Protein AF-A0A0A0EYG8-F1 (afdb_monomer_lite)

Foldseek 3Di:
DADDLVNLVVLLVVLLVCLVVLVVPDVDPVVSVVVLVVSLVVSLVSLCVHPDPVRSVVSNVVSVVSSVVSCVVVPVDDPVD

Organism: NCBI:txid1385517

Radius of gyration: 13.27 Å; chains: 1; bounding box: 32×33×32 Å

Sequence (81 aa):
MPVTFDALMARCDALEASLAALGLEYECPGDRMEAFAGIAEEILHDAALSDDPHDHCIAHLAVQERLDAMLIKVGWIDPAA

pLDDT: mean 79.89, std 9.43, range [49.84, 89.81]

Structure (mmCIF, N/CA/C/O backbone):
data_AF-A0A0A0EYG8-F1
#
_entry.id   AF-A0A0A0EYG8-F1
#
loop_
_atom_site.group_PDB
_atom_site.id
_atom_site.type_symbol
_atom_site.label_atom_id
_atom_site.label_alt_id
_atom_site.label_comp_id
_atom_site.label_asym_id
_atom_site.label_entity_id
_atom_site.label_seq_id
_atom_site.pdbx_PDB_ins_code
_atom_site.Cartn_x
_atom_site.Cartn_y
_atom_site.Cartn_z
_atom_site.occupancy
_atom_site.B_iso_or_equiv
_atom_site.auth_seq_id
_atom_site.auth_comp_id
_atom_site.auth_asym_id
_atom_site.auth_atom_id
_atom_site.pdbx_PDB_model_num
ATOM 1 N N . MET A 1 1 ? 7.686 -15.949 -11.942 1.00 54.78 1 MET A N 1
ATOM 2 C CA . MET A 1 1 ? 7.290 -14.980 -12.989 1.00 54.78 1 MET A CA 1
ATOM 3 C C . MET A 1 1 ? 7.995 -13.675 -12.661 1.00 54.78 1 MET A C 1
ATOM 5 O O . MET A 1 1 ? 8.137 -13.431 -11.469 1.00 54.78 1 MET A O 1
ATOM 9 N N . PRO A 1 2 ? 8.475 -12.897 -13.644 1.00 63.16 2 PRO A N 1
ATOM 10 C CA . PRO A 1 2 ? 9.074 -11.592 -13.365 1.00 63.16 2 PRO A CA 1
ATOM 11 C C . PRO A 1 2 ? 8.038 -10.673 -12.709 1.00 63.16 2 PRO A C 1
ATOM 13 O O . PRO A 1 2 ? 6.865 -10.693 -13.095 1.00 63.16 2 PRO A O 1
ATOM 16 N N . VAL A 1 3 ? 8.463 -9.903 -11.709 1.00 73.00 3 VAL A N 1
ATOM 17 C CA . VAL A 1 3 ? 7.640 -8.854 -11.101 1.00 73.00 3 VAL A CA 1
ATOM 18 C C . VAL A 1 3 ? 7.607 -7.692 -12.085 1.00 73.00 3 VAL A C 1
ATOM 20 O O . VAL A 1 3 ? 8.623 -7.052 -12.328 1.00 73.00 3 VAL A O 1
ATOM 23 N N . THR A 1 4 ? 6.454 -7.455 -12.705 1.00 82.81 4 THR A N 1
ATOM 24 C CA . THR A 1 4 ? 6.262 -6.321 -13.616 1.00 82.81 4 THR A CA 1
ATOM 25 C C . THR A 1 4 ? 5.588 -5.162 -12.892 1.00 82.81 4 THR A C 1
ATOM 27 O O . THR A 1 4 ? 4.857 -5.362 -11.919 1.00 82.81 4 THR A O 1
ATOM 30 N N . PHE A 1 5 ? 5.778 -3.946 -13.407 1.00 81.50 5 PHE A N 1
ATOM 31 C CA . PHE A 1 5 ? 5.105 -2.753 -12.895 1.00 81.50 5 PHE A CA 1
ATOM 32 C C . PHE A 1 5 ? 3.576 -2.918 -12.835 1.00 81.50 5 PHE A C 1
ATOM 34 O O . PHE A 1 5 ? 2.965 -2.640 -11.806 1.00 81.50 5 PHE A O 1
ATOM 41 N N . ASP A 1 6 ? 2.960 -3.471 -13.884 1.00 84.19 6 ASP A N 1
ATOM 42 C CA . ASP A 1 6 ? 1.513 -3.726 -13.913 1.00 84.19 6 ASP A CA 1
ATOM 43 C C . ASP A 1 6 ? 1.060 -4.695 -12.810 1.00 84.19 6 ASP A C 1
ATOM 45 O O . ASP A 1 6 ? 0.001 -4.507 -12.208 1.00 84.19 6 ASP A O 1
ATOM 49 N N . ALA A 1 7 ? 1.865 -5.720 -12.507 1.00 85.50 7 ALA A N 1
ATOM 50 C CA . ALA A 1 7 ? 1.564 -6.662 -11.433 1.00 85.50 7 ALA A CA 1
ATOM 51 C C . ALA A 1 7 ? 1.649 -5.995 -10.050 1.00 85.50 7 ALA A C 1
ATOM 53 O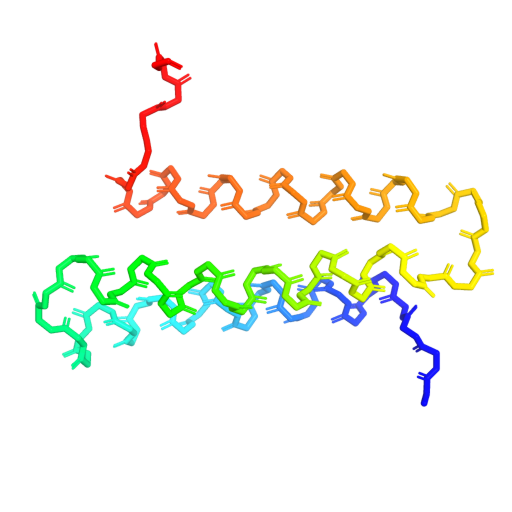 O . ALA A 1 7 ? 0.815 -6.271 -9.186 1.00 85.50 7 ALA A O 1
ATOM 54 N N . LEU A 1 8 ? 2.613 -5.089 -9.849 1.00 85.44 8 LEU A N 1
ATOM 55 C CA . LEU A 1 8 ? 2.719 -4.279 -8.631 1.00 85.44 8 LEU A CA 1
ATOM 56 C C . LEU A 1 8 ? 1.510 -3.351 -8.478 1.00 85.44 8 LEU A C 1
ATOM 58 O O . LEU A 1 8 ? 0.904 -3.306 -7.410 1.00 85.44 8 LEU A O 1
ATOM 62 N N . MET A 1 9 ? 1.100 -2.674 -9.554 1.00 86.00 9 MET A N 1
ATOM 63 C CA . MET A 1 9 ? -0.073 -1.794 -9.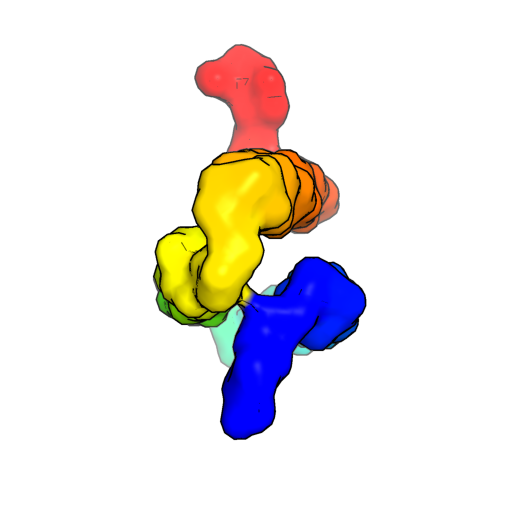535 1.00 86.00 9 MET A CA 1
ATOM 64 C C . MET A 1 9 ? -1.363 -2.560 -9.234 1.00 86.00 9 MET A C 1
ATOM 66 O O . MET A 1 9 ? -2.154 -2.116 -8.405 1.00 86.00 9 MET A O 1
ATOM 70 N N . ALA A 1 10 ? -1.541 -3.749 -9.814 1.00 88.56 10 ALA A N 1
ATOM 71 C CA . ALA A 1 10 ? -2.679 -4.609 -9.502 1.00 88.56 10 ALA A CA 1
ATOM 72 C C . ALA A 1 10 ? -2.699 -5.050 -8.026 1.00 88.56 10 ALA A C 1
ATOM 74 O O . ALA A 1 10 ? -3.772 -5.159 -7.431 1.00 88.56 10 ALA A O 1
ATOM 75 N N . ARG A 1 11 ? -1.528 -5.277 -7.410 1.00 89.44 11 ARG A N 1
ATOM 76 C CA . ARG A 1 11 ? -1.428 -5.568 -5.969 1.00 89.44 11 ARG A CA 1
ATOM 77 C C . ARG A 1 11 ? -1.778 -4.360 -5.110 1.00 89.44 11 ARG A C 1
ATOM 79 O O . ARG A 1 11 ? -2.480 -4.539 -4.119 1.00 89.44 11 ARG A O 1
ATOM 86 N N . CYS A 1 12 ? -1.352 -3.157 -5.494 1.00 88.31 12 CYS A N 1
ATOM 87 C CA . CYS A 1 12 ? -1.772 -1.926 -4.827 1.00 88.31 12 CYS A CA 1
ATOM 88 C C . CYS A 1 12 ? -3.299 -1.763 -4.882 1.00 88.31 12 CYS A C 1
ATOM 90 O O . CYS A 1 12 ? -3.925 -1.555 -3.848 1.00 88.31 12 CYS A O 1
ATOM 92 N N . ASP A 1 13 ? -3.917 -1.933 -6.052 1.00 88.00 13 ASP A N 1
ATOM 93 C CA . ASP A 1 13 ? -5.374 -1.807 -6.198 1.00 88.00 13 ASP A CA 1
ATOM 94 C C . ASP A 1 13 ? -6.128 -2.883 -5.385 1.00 88.00 13 ASP A C 1
ATOM 96 O O . ASP A 1 13 ? -7.159 -2.607 -4.766 1.00 88.00 13 ASP A O 1
ATOM 100 N N . ALA A 1 14 ? -5.598 -4.112 -5.326 1.00 89.56 14 ALA A N 1
ATOM 101 C CA . ALA A 1 14 ? -6.154 -5.183 -4.499 1.00 89.56 14 ALA A CA 1
ATOM 102 C C . ALA A 1 14 ? -6.032 -4.889 -2.994 1.00 89.56 14 ALA A C 1
ATOM 104 O O . ALA A 1 14 ? -6.970 -5.156 -2.235 1.00 89.56 14 ALA A O 1
ATOM 105 N N . LEU A 1 15 ? -4.904 -4.317 -2.560 1.00 88.31 15 LEU A N 1
ATOM 106 C CA . LEU A 1 15 ? -4.707 -3.863 -1.185 1.00 88.31 15 LEU A CA 1
ATOM 107 C C . LEU A 1 15 ? -5.695 -2.744 -0.845 1.00 88.31 15 LEU A C 1
ATOM 109 O O . LEU A 1 15 ? -6.351 -2.812 0.191 1.00 88.31 15 LEU A O 1
ATOM 113 N N . GLU A 1 16 ? -5.881 -1.773 -1.740 1.00 87.50 16 GLU A N 1
ATOM 114 C CA . GLU A 1 16 ? -6.837 -0.680 -1.548 1.00 87.50 16 GLU A CA 1
ATOM 115 C C . GLU A 1 16 ? -8.275 -1.191 -1.401 1.00 87.50 16 GLU A C 1
ATOM 117 O O . GLU A 1 16 ? -9.002 -0.768 -0.502 1.00 87.50 16 GLU A O 1
ATOM 122 N N . ALA A 1 17 ? -8.685 -2.144 -2.242 1.00 87.06 17 ALA A N 1
ATOM 123 C CA . ALA A 1 17 ? -9.989 -2.788 -2.114 1.00 87.06 17 ALA A CA 1
ATOM 124 C C . ALA A 1 17 ? -10.130 -3.547 -0.781 1.00 87.06 17 ALA A C 1
ATOM 126 O O . ALA A 1 17 ? -11.212 -3.574 -0.189 1.00 87.06 17 ALA A O 1
ATOM 127 N N . SER A 1 18 ? -9.032 -4.128 -0.288 1.00 84.31 18 SER A N 1
ATOM 128 C CA . SER A 1 18 ? -8.994 -4.889 0.964 1.00 84.31 18 SER A CA 1
ATOM 129 C C . SER A 1 18 ? -8.917 -4.002 2.210 1.00 84.31 18 SER A C 1
ATOM 131 O O . SER A 1 18 ? -9.349 -4.436 3.271 1.00 84.31 18 SER A O 1
ATOM 133 N N . LEU A 1 19 ? -8.460 -2.746 2.114 1.00 81.50 19 LEU A N 1
ATOM 134 C CA . LEU A 1 19 ? -8.425 -1.802 3.244 1.00 81.50 19 LEU A CA 1
ATOM 135 C C . LEU A 1 19 ? -9.801 -1.613 3.893 1.00 81.50 19 LEU A C 1
ATOM 137 O O . LEU A 1 19 ? -9.911 -1.533 5.117 1.00 81.50 19 LEU A O 1
ATOM 141 N N . ALA A 1 20 ? -10.864 -1.590 3.083 1.00 75.56 20 ALA A N 1
ATOM 142 C CA . ALA A 1 20 ? -12.232 -1.518 3.587 1.00 75.56 20 ALA A CA 1
ATOM 143 C C . ALA A 1 20 ? -12.622 -2.765 4.405 1.00 75.56 20 ALA A C 1
ATOM 145 O O . ALA A 1 20 ? -13.336 -2.643 5.399 1.00 75.56 20 ALA A O 1
ATOM 146 N N . ALA A 1 21 ? -12.132 -3.948 4.016 1.00 78.88 21 ALA A N 1
ATOM 147 C CA . ALA A 1 21 ? -12.349 -5.202 4.737 1.00 78.88 21 ALA A CA 1
ATOM 148 C C . ALA A 1 21 ? -11.478 -5.298 6.003 1.00 78.88 21 ALA A C 1
ATOM 150 O O . ALA A 1 21 ? -11.986 -5.652 7.064 1.00 78.88 21 ALA A O 1
ATOM 151 N N . LEU A 1 22 ? -10.216 -4.860 5.940 1.00 74.12 22 LEU A N 1
ATOM 152 C CA . LEU A 1 22 ? -9.312 -4.769 7.095 1.00 74.12 22 LEU A CA 1
ATOM 153 C C . LEU A 1 22 ? -9.886 -3.873 8.203 1.00 74.12 22 LEU A C 1
ATOM 155 O O . LEU A 1 22 ? -9.743 -4.167 9.389 1.00 74.12 22 LEU A O 1
ATOM 159 N N . GLY A 1 23 ? -10.591 -2.804 7.819 1.00 69.50 23 GLY A N 1
ATOM 160 C CA . GLY A 1 23 ? -11.321 -1.938 8.746 1.00 69.50 23 GLY A CA 1
ATOM 161 C C . GLY A 1 23 ? -12.483 -2.619 9.482 1.00 69.50 23 GLY A C 1
ATOM 162 O O . GLY A 1 23 ? -12.918 -2.108 10.513 1.00 69.50 23 GLY A O 1
ATOM 163 N N . LEU A 1 24 ? -12.983 -3.747 8.972 1.00 72.62 24 LEU A N 1
ATOM 164 C CA . LEU A 1 24 ? -14.041 -4.552 9.587 1.00 72.62 24 LEU A CA 1
ATOM 165 C C . LEU A 1 24 ? -13.479 -5.734 10.388 1.00 72.62 24 LEU A C 1
ATOM 167 O O . LEU A 1 24 ? -14.058 -6.087 11.410 1.00 72.62 24 LEU A O 1
ATOM 171 N N . GLU A 1 25 ? -12.380 -6.340 9.932 1.00 75.19 25 GLU A N 1
ATOM 172 C CA . GLU A 1 25 ? -11.798 -7.542 10.551 1.00 75.19 25 GLU A CA 1
ATOM 173 C C . GLU A 1 25 ? -10.973 -7.252 11.805 1.00 75.19 25 GLU A C 1
ATOM 175 O O . GLU A 1 25 ? -11.025 -8.007 12.773 1.00 75.19 25 GLU A O 1
ATOM 180 N N . TYR A 1 26 ? -10.227 -6.154 11.813 1.00 75.50 26 TYR A N 1
ATOM 181 C CA . TYR A 1 26 ? -9.404 -5.777 12.955 1.00 75.50 26 TYR A CA 1
ATOM 182 C C . TYR A 1 26 ? -10.127 -4.672 13.708 1.00 75.50 26 TYR A C 1
ATOM 184 O O . TYR A 1 26 ? -10.429 -3.654 13.111 1.00 75.50 26 TYR A O 1
ATOM 192 N N . GLU A 1 27 ? -10.434 -4.804 14.995 1.00 72.81 27 GLU A N 1
ATOM 193 C CA . GLU A 1 27 ? -11.085 -3.719 15.760 1.00 72.81 27 GLU A CA 1
ATOM 194 C C . GLU A 1 27 ? -10.074 -2.671 16.253 1.00 72.81 27 GLU A C 1
ATOM 196 O O .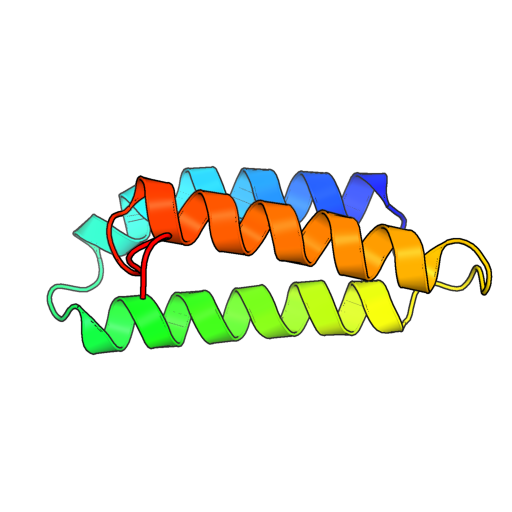 GLU A 1 27 ? -10.400 -1.489 16.383 1.00 72.81 27 GLU A O 1
ATOM 201 N N . CYS A 1 28 ? -8.827 -3.093 16.471 1.00 79.50 28 CYS A N 1
ATOM 202 C CA . CYS A 1 28 ? -7.738 -2.247 16.935 1.00 79.50 28 CYS A CA 1
ATOM 203 C C . CYS A 1 28 ? -7.050 -1.524 15.762 1.00 79.50 28 CYS A C 1
ATOM 205 O O . CYS A 1 28 ? -6.561 -2.178 14.838 1.00 79.50 28 CYS A O 1
ATOM 207 N N . PRO A 1 29 ? -6.925 -0.184 15.806 1.00 76.44 29 PRO A N 1
ATOM 208 C CA . PRO A 1 29 ? -6.209 0.578 14.782 1.00 76.44 29 PRO A CA 1
ATOM 209 C C . PRO A 1 29 ? -4.737 0.172 14.612 1.00 76.44 29 PRO A C 1
ATOM 211 O O . PRO A 1 29 ? -4.225 0.225 13.499 1.00 76.44 29 PRO A O 1
ATOM 214 N N . GLY A 1 30 ? -4.071 -0.257 15.692 1.00 78.69 30 GLY A N 1
ATOM 215 C CA . GLY A 1 30 ? -2.678 -0.718 15.648 1.00 78.69 30 GLY A CA 1
ATOM 216 C C . GLY A 1 30 ? -2.494 -1.971 14.790 1.00 78.69 30 GLY A C 1
ATOM 217 O O . GLY A 1 30 ? -1.662 -1.968 13.890 1.00 78.69 30 GLY A O 1
ATOM 218 N N . ASP A 1 31 ? -3.338 -2.985 14.991 1.00 82.75 31 ASP A N 1
ATOM 219 C CA . ASP A 1 31 ? -3.260 -4.254 14.252 1.00 82.75 31 ASP A CA 1
ATOM 220 C C . ASP A 1 31 ? -3.575 -4.064 12.757 1.00 82.75 31 ASP A C 1
ATOM 222 O O . ASP A 1 31 ? -2.958 -4.691 11.899 1.00 82.75 31 ASP A O 1
ATOM 226 N N . ARG A 1 32 ? -4.498 -3.144 12.426 1.00 81.69 32 ARG A N 1
ATOM 227 C CA . ARG A 1 32 ? -4.782 -2.743 11.033 1.00 81.69 32 ARG A CA 1
ATOM 228 C C . ARG A 1 32 ? -3.555 -2.152 10.356 1.00 81.69 32 ARG A C 1
ATOM 230 O O . ARG A 1 32 ? -3.262 -2.484 9.209 1.00 81.69 32 ARG A O 1
ATOM 237 N N . MET A 1 33 ? -2.883 -1.241 11.057 1.00 82.50 33 MET A N 1
ATOM 238 C CA . MET A 1 33 ? -1.715 -0.544 10.539 1.00 82.50 33 MET A CA 1
ATOM 239 C C . MET A 1 33 ? -0.538 -1.509 10.368 1.00 82.50 33 MET A C 1
ATOM 241 O O . MET A 1 33 ? 0.156 -1.429 9.361 1.00 82.50 33 MET A O 1
ATOM 245 N N . GLU A 1 34 ? -0.356 -2.456 11.290 1.00 86.88 34 GLU A N 1
ATOM 246 C CA . GLU A 1 34 ? 0.668 -3.502 11.189 1.00 86.88 34 GLU A CA 1
ATOM 247 C C . GLU A 1 34 ? 0.394 -4.469 10.025 1.00 86.88 34 GLU A C 1
ATOM 249 O O . GLU A 1 34 ? 1.290 -4.734 9.223 1.00 86.88 34 GLU A O 1
ATOM 254 N N . ALA A 1 35 ? -0.854 -4.925 9.858 1.00 86.44 35 ALA A N 1
ATOM 255 C CA . ALA A 1 35 ? -1.245 -5.777 8.733 1.00 86.44 35 ALA A CA 1
ATOM 256 C C . ALA A 1 35 ? -1.048 -5.074 7.380 1.00 86.44 35 ALA A C 1
ATOM 258 O O . ALA A 1 35 ? -0.530 -5.668 6.434 1.00 86.44 35 ALA A O 1
ATOM 259 N N . PHE A 1 36 ? -1.417 -3.793 7.290 1.00 87.06 36 PHE A N 1
ATOM 260 C CA . PHE A 1 36 ? -1.154 -2.986 6.102 1.00 87.06 36 PHE A CA 1
ATOM 261 C C . PHE A 1 36 ? 0.344 -2.818 5.848 1.00 87.06 36 PHE A C 1
ATOM 263 O O . PHE A 1 36 ? 0.785 -3.025 4.720 1.00 87.06 36 PHE A O 1
ATOM 270 N N . ALA A 1 37 ? 1.121 -2.468 6.878 1.00 87.38 37 ALA A N 1
ATOM 271 C CA . ALA A 1 37 ? 2.560 -2.257 6.761 1.00 87.38 37 ALA A CA 1
ATOM 272 C C . ALA A 1 37 ? 3.272 -3.517 6.255 1.00 87.38 37 ALA A C 1
ATOM 274 O O . ALA A 1 37 ? 4.115 -3.409 5.371 1.00 87.38 37 ALA A O 1
ATOM 275 N N . GLY A 1 38 ? 2.876 -4.704 6.727 1.00 88.50 38 GLY A N 1
ATOM 276 C CA . GLY A 1 38 ? 3.419 -5.971 6.233 1.00 88.50 38 GLY A CA 1
ATOM 277 C C . GLY A 1 38 ? 3.177 -6.180 4.735 1.00 88.50 38 GLY A C 1
ATOM 278 O O . GLY A 1 38 ? 4.107 -6.480 3.991 1.00 88.50 38 GLY A O 1
ATOM 279 N N . ILE A 1 39 ? 1.946 -5.958 4.261 1.00 88.38 39 ILE A N 1
ATOM 280 C CA . ILE A 1 39 ? 1.616 -6.120 2.834 1.00 88.38 39 ILE A CA 1
ATOM 281 C C . ILE A 1 39 ? 2.308 -5.040 1.985 1.00 88.38 39 ILE A C 1
ATOM 283 O O . ILE A 1 39 ? 2.804 -5.324 0.896 1.00 88.38 39 ILE A O 1
ATOM 287 N N . ALA A 1 40 ? 2.355 -3.803 2.479 1.00 88.44 40 ALA A N 1
ATOM 288 C CA . ALA A 1 40 ? 3.029 -2.684 1.831 1.00 88.44 40 ALA A CA 1
ATOM 289 C C . ALA A 1 40 ? 4.540 -2.932 1.680 1.00 88.44 40 ALA A C 1
ATOM 291 O O . ALA A 1 40 ? 5.093 -2.706 0.603 1.00 88.44 40 ALA A O 1
ATOM 292 N N . GLU A 1 41 ? 5.193 -3.444 2.727 1.00 89.81 41 GLU A N 1
ATOM 293 C CA . GLU A 1 41 ? 6.615 -3.794 2.719 1.00 89.81 41 GLU A CA 1
ATOM 294 C C . GLU A 1 41 ? 6.913 -4.892 1.694 1.00 89.81 41 GLU A C 1
ATOM 296 O O . GLU A 1 41 ? 7.864 -4.758 0.926 1.00 89.81 41 GLU A O 1
ATOM 301 N N . GLU A 1 42 ? 6.068 -5.923 1.594 1.00 88.94 42 GLU A N 1
ATOM 302 C CA . GLU A 1 42 ? 6.213 -6.958 0.564 1.00 88.94 42 GLU A CA 1
ATOM 303 C C . GLU A 1 42 ? 6.117 -6.387 -0.860 1.00 88.94 42 GLU A C 1
ATOM 305 O O . GLU A 1 42 ? 6.905 -6.758 -1.729 1.00 88.94 42 GLU A O 1
ATOM 310 N N . ILE A 1 43 ? 5.175 -5.473 -1.123 1.00 87.31 43 ILE A N 1
ATOM 311 C CA . ILE A 1 43 ? 5.032 -4.852 -2.452 1.00 87.31 43 ILE A CA 1
ATOM 312 C C . ILE A 1 43 ? 6.250 -3.969 -2.765 1.00 87.31 43 ILE A C 1
ATOM 314 O O . ILE A 1 43 ? 6.757 -3.997 -3.887 1.00 87.31 43 ILE A O 1
ATOM 318 N N . LEU A 1 44 ? 6.746 -3.205 -1.788 1.00 85.94 44 LEU A N 1
ATOM 319 C CA . LEU A 1 44 ? 7.939 -2.366 -1.945 1.00 85.94 44 LEU A CA 1
ATOM 320 C C . LEU A 1 44 ? 9.210 -3.196 -2.141 1.00 85.94 44 LEU A C 1
ATOM 322 O O . LEU A 1 44 ? 10.071 -2.811 -2.938 1.00 85.94 44 LEU A O 1
ATOM 326 N N . HIS A 1 45 ? 9.320 -4.329 -1.446 1.00 86.88 45 HIS A N 1
ATOM 327 C CA . H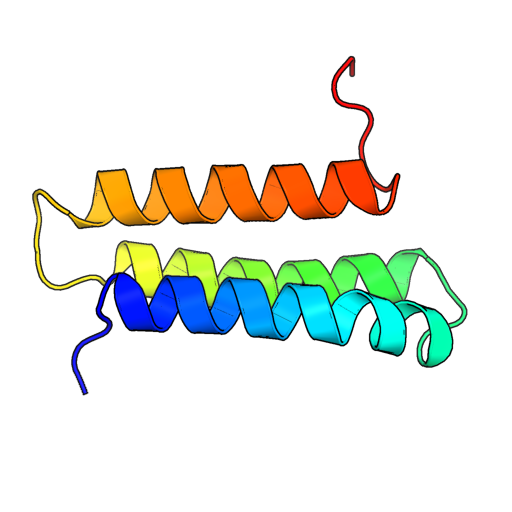IS A 1 45 ? 10.410 -5.282 -1.614 1.00 86.88 45 HIS A CA 1
ATOM 328 C C . HIS A 1 45 ? 10.403 -5.866 -3.028 1.00 86.88 45 HIS A C 1
ATOM 330 O O . HIS A 1 45 ? 11.423 -5.838 -3.712 1.00 86.88 45 HIS A O 1
ATOM 336 N N . ASP A 1 46 ? 9.238 -6.295 -3.513 1.00 84.31 46 ASP A N 1
ATOM 337 C CA . ASP A 1 46 ? 9.093 -6.817 -4.870 1.00 84.31 46 ASP A CA 1
ATOM 338 C C . ASP A 1 46 ? 9.354 -5.743 -5.938 1.00 84.31 46 ASP A C 1
ATOM 340 O O . ASP A 1 46 ? 9.957 -6.034 -6.971 1.00 84.31 46 ASP A O 1
ATOM 344 N N . ALA A 1 47 ? 8.982 -4.484 -5.682 1.00 81.62 47 ALA A N 1
ATOM 345 C CA . ALA A 1 47 ? 9.325 -3.357 -6.549 1.00 81.62 47 ALA A CA 1
ATOM 346 C C . ALA A 1 47 ? 10.840 -3.101 -6.610 1.00 81.62 47 ALA A C 1
ATOM 348 O O . ALA A 1 47 ? 11.369 -2.785 -7.677 1.00 81.62 47 ALA A O 1
ATOM 349 N N . ALA A 1 48 ? 11.548 -3.283 -5.490 1.00 79.38 48 ALA A N 1
ATOM 350 C CA . ALA A 1 48 ? 13.005 -3.167 -5.424 1.00 79.38 48 ALA A CA 1
ATOM 351 C C . ALA A 1 48 ? 13.737 -4.338 -6.109 1.00 79.38 48 ALA A C 1
ATOM 353 O O . ALA A 1 48 ? 14.890 -4.185 -6.509 1.00 79.38 48 ALA A O 1
ATOM 354 N N . LEU A 1 49 ? 13.074 -5.489 -6.263 1.00 79.06 49 LEU A N 1
ATOM 355 C CA . LEU A 1 49 ? 13.585 -6.674 -6.959 1.00 79.06 49 LEU A CA 1
ATOM 356 C C . LEU A 1 49 ? 13.272 -6.694 -8.466 1.00 79.06 49 LEU A C 1
ATOM 358 O O . LEU A 1 49 ? 13.603 -7.674 -9.133 1.00 79.06 49 LEU A O 1
ATOM 362 N N . SER A 1 50 ? 12.635 -5.650 -9.008 1.00 69.50 50 SER A N 1
ATOM 363 C CA . SER A 1 50 ? 12.326 -5.561 -10.439 1.00 69.50 50 SER A CA 1
ATOM 364 C C . SER A 1 50 ? 13.598 -5.702 -11.292 1.00 69.50 50 SER A C 1
ATOM 366 O O . SER A 1 50 ? 14.592 -5.011 -11.064 1.00 69.50 50 SER A O 1
ATOM 368 N N . ASP A 1 51 ? 13.554 -6.594 -12.290 1.00 64.62 51 ASP A N 1
ATOM 369 C CA . ASP A 1 51 ? 14.692 -6.975 -13.149 1.00 64.62 51 ASP A CA 1
ATOM 370 C C . ASP A 1 51 ? 15.222 -5.824 -14.032 1.00 64.62 51 ASP A C 1
ATOM 372 O O . ASP A 1 51 ? 16.283 -5.951 -14.650 1.00 64.62 51 ASP A O 1
ATOM 376 N N . ASP A 1 52 ? 14.506 -4.699 -14.107 1.00 64.12 52 ASP A N 1
ATOM 377 C CA . ASP A 1 52 ? 14.898 -3.546 -14.910 1.00 64.12 52 ASP A CA 1
ATOM 378 C C . ASP A 1 52 ? 15.525 -2.434 -14.031 1.00 64.12 52 ASP A C 1
ATOM 380 O O . ASP A 1 52 ? 14.849 -1.822 -13.194 1.00 64.12 52 ASP A O 1
ATOM 384 N N . PRO A 1 53 ? 16.834 -2.148 -14.191 1.00 59.84 53 PRO A N 1
ATOM 385 C CA . PRO A 1 53 ? 17.559 -1.187 -13.367 1.00 59.84 53 PRO A CA 1
ATOM 386 C C . PRO A 1 53 ? 17.124 0.276 -13.550 1.00 59.84 53 PRO A C 1
ATOM 388 O O . PRO A 1 53 ? 17.422 1.098 -12.687 1.00 59.84 53 PRO A O 1
ATOM 391 N N . HIS A 1 54 ? 16.452 0.623 -14.651 1.00 59.06 54 HIS A N 1
ATOM 392 C CA . HIS A 1 54 ? 15.871 1.957 -14.833 1.00 59.06 54 HIS A CA 1
ATOM 393 C C . HIS A 1 54 ? 14.465 2.052 -14.235 1.00 59.06 54 HIS A C 1
ATOM 395 O O . HIS A 1 54 ? 14.057 3.118 -13.770 1.00 59.06 54 HIS A O 1
ATOM 401 N N . ASP A 1 55 ? 13.756 0.929 -14.215 1.00 67.94 55 ASP A N 1
ATOM 402 C CA . ASP A 1 55 ? 12.359 0.854 -13.814 1.00 67.94 55 ASP A CA 1
ATOM 403 C C . ASP A 1 55 ? 12.185 0.585 -12.314 1.00 67.94 55 ASP A C 1
ATOM 405 O O . ASP A 1 55 ? 11.175 1.007 -11.765 1.00 67.94 55 ASP A O 1
ATOM 409 N N . HIS A 1 56 ? 13.145 -0.023 -11.597 1.00 69.69 56 HIS A N 1
ATOM 410 C CA . HIS A 1 56 ? 12.959 -0.298 -10.160 1.00 69.69 56 HIS A CA 1
ATOM 411 C C . HIS A 1 56 ? 12.804 0.975 -9.316 1.00 69.69 56 HIS A C 1
ATOM 413 O O . HIS A 1 56 ? 11.961 1.007 -8.427 1.00 69.69 56 HIS A O 1
ATOM 419 N N . CYS A 1 57 ? 13.558 2.049 -9.593 1.00 76.00 57 CYS A N 1
ATOM 420 C CA . CYS A 1 57 ? 13.424 3.308 -8.847 1.00 76.00 57 CYS A CA 1
ATOM 421 C C . CYS A 1 57 ? 12.067 3.966 -9.118 1.00 76.00 57 CYS A C 1
ATOM 423 O O . CYS A 1 57 ? 11.444 4.493 -8.200 1.00 76.00 57 CYS A O 1
ATOM 425 N N . ILE A 1 58 ? 11.602 3.916 -10.369 1.00 82.62 58 ILE A N 1
ATOM 426 C CA . ILE A 1 58 ? 10.312 4.481 -10.782 1.00 82.62 58 ILE A CA 1
ATOM 427 C C . ILE A 1 58 ? 9.166 3.647 -10.206 1.00 82.62 58 ILE A C 1
ATOM 429 O O . ILE A 1 58 ? 8.221 4.204 -9.657 1.00 82.62 58 ILE A O 1
ATOM 433 N N . ALA A 1 59 ? 9.267 2.320 -10.277 1.00 81.81 59 ALA A N 1
ATOM 434 C CA . ALA A 1 59 ? 8.299 1.392 -9.717 1.00 81.81 59 ALA A CA 1
ATOM 435 C C . ALA A 1 59 ? 8.210 1.537 -8.198 1.00 81.81 59 ALA A C 1
ATOM 437 O O . ALA A 1 59 ? 7.111 1.638 -7.664 1.00 81.81 59 ALA A O 1
ATOM 438 N N . HIS A 1 60 ? 9.352 1.608 -7.511 1.00 84.38 60 HIS A N 1
ATOM 439 C CA . HIS A 1 60 ? 9.402 1.805 -6.0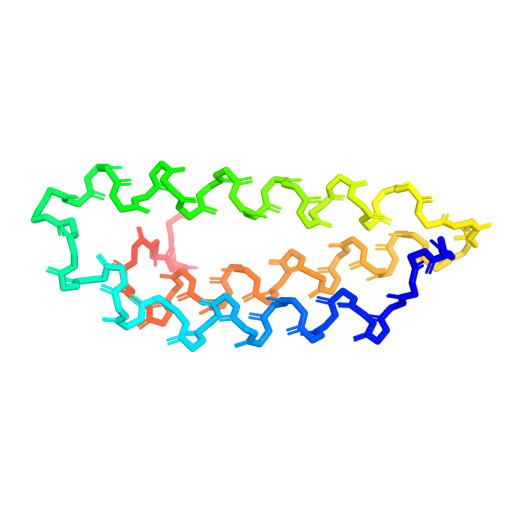67 1.00 84.38 60 HIS A CA 1
ATOM 440 C C . HIS A 1 60 ? 8.761 3.139 -5.665 1.00 84.38 60 HIS A C 1
ATOM 442 O O . HIS A 1 60 ? 7.896 3.149 -4.793 1.00 84.38 60 HIS A O 1
ATOM 448 N N . LEU A 1 61 ? 9.105 4.240 -6.346 1.00 86.06 61 LEU A N 1
ATOM 449 C CA . LEU A 1 61 ? 8.521 5.558 -6.079 1.00 86.06 61 LEU A CA 1
ATOM 450 C C . LEU A 1 61 ? 7.006 5.575 -6.340 1.00 86.06 61 LEU A C 1
ATOM 452 O O . LEU A 1 61 ? 6.241 6.022 -5.495 1.00 86.06 61 LEU A O 1
ATOM 456 N N . ALA A 1 62 ? 6.557 5.040 -7.476 1.00 86.50 62 ALA A N 1
ATOM 457 C CA . ALA A 1 62 ? 5.142 5.006 -7.835 1.00 86.50 62 ALA A CA 1
ATOM 458 C C . ALA A 1 62 ? 4.314 4.108 -6.899 1.00 86.50 62 ALA A C 1
ATOM 460 O O . ALA A 1 62 ? 3.166 4.429 -6.596 1.00 86.50 62 ALA A O 1
ATOM 461 N N . VAL A 1 63 ? 4.875 2.988 -6.428 1.00 87.06 63 VAL A N 1
ATOM 462 C CA . VAL A 1 63 ? 4.253 2.152 -5.389 1.00 87.06 63 VAL A CA 1
ATOM 463 C C . VAL A 1 63 ? 4.162 2.932 -4.078 1.00 87.06 63 VAL A C 1
ATOM 465 O O . VAL A 1 63 ? 3.089 2.962 -3.477 1.00 87.06 63 VAL A O 1
ATOM 468 N N . GLN A 1 64 ? 5.246 3.592 -3.661 1.00 87.81 64 GLN A N 1
ATOM 469 C CA . GLN A 1 64 ? 5.299 4.367 -2.421 1.00 87.81 64 GLN A CA 1
ATOM 470 C C . GLN A 1 64 ? 4.266 5.501 -2.408 1.00 87.81 64 GLN A C 1
ATOM 472 O O . GLN A 1 64 ? 3.456 5.564 -1.487 1.00 87.81 64 GLN A O 1
ATOM 477 N N . GLU A 1 65 ? 4.201 6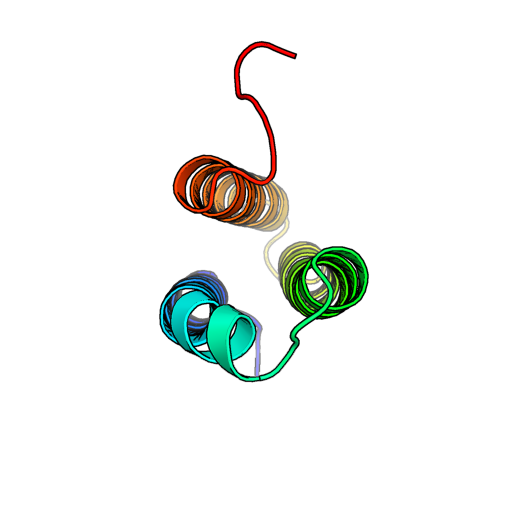.318 -3.465 1.00 89.44 65 GLU A N 1
ATOM 478 C CA . GLU A 1 65 ? 3.210 7.399 -3.592 1.00 89.44 65 GLU A CA 1
ATOM 479 C C . GLU A 1 65 ? 1.768 6.886 -3.464 1.00 89.44 65 GLU A C 1
ATOM 481 O O . GLU A 1 65 ? 0.900 7.542 -2.883 1.00 89.44 65 GLU A O 1
ATOM 486 N N . ARG A 1 66 ? 1.494 5.690 -3.995 1.00 88.75 66 ARG A N 1
ATOM 487 C CA . ARG A 1 66 ? 0.160 5.081 -3.963 1.00 88.75 66 ARG A CA 1
ATOM 488 C C . ARG A 1 66 ? -0.187 4.559 -2.572 1.00 88.75 66 ARG A C 1
ATOM 490 O O . ARG A 1 66 ? -1.320 4.739 -2.130 1.00 88.75 66 ARG A O 1
ATOM 497 N N . LEU A 1 67 ? 0.774 3.948 -1.879 1.00 87.50 67 LEU A N 1
ATOM 498 C CA . LEU A 1 67 ? 0.613 3.507 -0.492 1.00 87.50 67 LEU A CA 1
ATOM 499 C C . LEU A 1 67 ? 0.384 4.705 0.441 1.00 87.50 67 LEU A C 1
ATOM 501 O O . LEU A 1 67 ? -0.541 4.672 1.253 1.00 87.50 67 LEU A O 1
ATOM 505 N N . ASP A 1 68 ? 1.138 5.790 0.265 1.00 87.88 68 ASP A N 1
ATOM 506 C CA . ASP A 1 68 ? 0.956 7.030 1.024 1.00 87.88 68 ASP A CA 1
ATOM 507 C C . ASP A 1 68 ? -0.430 7.641 0.768 1.00 87.88 68 ASP A C 1
ATOM 509 O O . ASP A 1 68 ? -1.150 7.994 1.705 1.00 87.88 68 ASP A O 1
ATOM 513 N N . ALA A 1 69 ? -0.865 7.695 -0.496 1.00 88.06 69 ALA A N 1
ATOM 514 C CA . ALA A 1 69 ? -2.200 8.170 -0.851 1.00 88.06 69 ALA A CA 1
ATOM 515 C C . ALA A 1 69 ? -3.314 7.327 -0.208 1.00 88.06 69 ALA A C 1
ATOM 517 O O . ALA A 1 69 ? -4.323 7.882 0.240 1.00 88.06 69 ALA A O 1
ATOM 518 N N . MET A 1 70 ? -3.140 6.003 -0.126 1.00 87.25 70 MET A N 1
ATOM 519 C CA . MET A 1 70 ? -4.088 5.122 0.560 1.00 87.25 70 MET A CA 1
ATOM 520 C C . MET A 1 70 ? -4.169 5.454 2.042 1.00 87.25 70 MET A C 1
ATOM 522 O O . MET A 1 70 ? -5.268 5.643 2.558 1.00 87.25 70 MET A O 1
ATOM 526 N N . LEU A 1 71 ? -3.023 5.576 2.707 1.00 84.38 71 LEU A N 1
ATOM 527 C CA . LEU A 1 71 ? -2.949 5.897 4.124 1.00 84.38 71 LEU A CA 1
ATOM 528 C C . LEU A 1 71 ? -3.576 7.264 4.458 1.00 84.38 71 LEU A C 1
ATOM 530 O O . LEU A 1 71 ? -4.290 7.387 5.456 1.00 84.38 71 LEU A O 1
ATOM 534 N N . ILE A 1 72 ? -3.376 8.274 3.605 1.00 85.94 72 ILE A N 1
ATOM 535 C CA . ILE A 1 72 ? -4.042 9.582 3.718 1.00 85.94 72 ILE A CA 1
ATOM 536 C C . ILE A 1 72 ? -5.558 9.424 3.539 1.00 85.94 72 ILE A C 1
ATOM 538 O O . ILE A 1 72 ? -6.341 9.969 4.317 1.00 85.94 72 ILE A O 1
ATOM 542 N N . LYS A 1 73 ? -5.996 8.642 2.544 1.00 83.62 73 LYS A N 1
ATOM 543 C CA . LYS A 1 73 ? -7.418 8.398 2.252 1.00 83.62 73 LYS A CA 1
ATOM 544 C C . LYS A 1 73 ? -8.146 7.698 3.402 1.00 83.62 73 LYS A C 1
ATOM 546 O O . LYS A 1 73 ? -9.308 8.016 3.650 1.00 83.62 73 LYS A O 1
ATOM 551 N N . VAL A 1 74 ? -7.487 6.776 4.110 1.00 79.44 74 VAL A N 1
ATOM 552 C CA . VAL A 1 74 ? -8.043 6.144 5.323 1.00 79.44 74 VAL A CA 1
ATOM 553 C C . VAL A 1 74 ? -7.837 6.974 6.596 1.00 79.44 74 VAL A C 1
ATOM 555 O O . VAL A 1 74 ? -8.349 6.602 7.651 1.00 79.44 74 VAL A O 1
ATOM 558 N N . GLY A 1 75 ? -7.144 8.114 6.507 1.00 76.50 75 GLY A N 1
ATOM 559 C CA . GLY A 1 75 ? -6.906 9.028 7.625 1.00 76.50 75 GLY A CA 1
ATOM 560 C C . GLY A 1 75 ? -5.914 8.498 8.662 1.00 76.50 75 GLY A C 1
ATOM 561 O O . GLY A 1 75 ? -6.025 8.845 9.835 1.00 76.50 75 GLY A O 1
ATOM 562 N N . TRP A 1 76 ? -4.989 7.621 8.262 1.00 76.44 76 TRP A N 1
ATOM 563 C CA . TRP A 1 76 ? -3.983 7.030 9.157 1.00 76.44 76 TRP A CA 1
ATOM 564 C C . TRP A 1 76 ? -2.711 7.874 9.267 1.00 76.44 76 TRP A C 1
ATOM 566 O O . TRP A 1 76 ? -2.031 7.811 10.288 1.00 76.44 76 TRP A O 1
ATOM 576 N N . ILE A 1 77 ? -2.417 8.692 8.256 1.00 73.25 77 ILE A N 1
ATOM 577 C CA . ILE A 1 77 ? -1.386 9.736 8.308 1.00 73.25 77 ILE A CA 1
ATOM 578 C C . ILE A 1 77 ? -1.964 11.065 7.852 1.00 73.25 77 ILE A C 1
ATOM 580 O O . ILE A 1 77 ? -2.846 11.128 6.993 1.00 73.25 77 ILE A O 1
ATOM 584 N N . ASP A 1 78 ? -1.441 12.127 8.453 1.00 66.94 78 ASP A N 1
ATOM 585 C CA . ASP A 1 78 ? -1.749 13.496 8.081 1.00 66.94 78 ASP A CA 1
ATOM 586 C C . ASP A 1 78 ? -0.736 13.947 7.014 1.00 66.94 78 ASP A C 1
ATOM 588 O O . ASP A 1 78 ? 0.466 13.923 7.285 1.00 66.94 78 ASP A O 1
ATOM 592 N N . PRO A 1 79 ? -1.169 14.357 5.808 1.00 59.28 79 PRO A N 1
ATOM 593 C CA . PRO A 1 79 ? -0.258 14.845 4.771 1.00 59.28 79 PRO A CA 1
ATOM 594 C C . PRO A 1 79 ? 0.471 16.146 5.158 1.00 59.28 79 PRO A C 1
ATOM 596 O O . PRO A 1 79 ? 1.322 16.609 4.400 1.00 59.28 79 PRO A O 1
ATOM 599 N N . ALA A 1 80 ? 0.120 16.763 6.294 1.00 58.38 80 ALA A N 1
ATOM 600 C CA . ALA A 1 80 ? 0.719 17.992 6.804 1.00 58.38 80 ALA A CA 1
ATOM 601 C C . ALA A 1 80 ? 1.687 17.799 7.997 1.00 58.38 80 ALA A C 1
ATOM 603 O O . ALA A 1 80 ? 2.145 18.810 8.539 1.00 58.38 80 ALA A O 1
ATOM 604 N N . ALA A 1 81 ? 1.968 16.558 8.423 1.00 49.84 81 ALA A N 1
ATOM 605 C CA . ALA A 1 81 ? 2.810 16.239 9.589 1.00 49.84 81 ALA A CA 1
ATOM 606 C C . ALA A 1 81 ? 4.297 16.022 9.263 1.00 49.84 81 ALA A C 1
ATOM 608 O O . ALA A 1 81 ? 4.608 15.458 8.191 1.00 49.84 81 ALA A O 1
#

Secondary structure (DSSP, 8-state):
----HHHHHHHHHHHHHHHHHHHHH--SHHHHHHHHHHHHHHHHHHHHT-S-TTHHHHHHHHHHHHHHHHHHHTTSS-TT-